Protein AF-A0A0G1VT65-F1 (afdb_monomer)

Foldseek 3Di:
DDDDPVVDWDDDVVQVVLLPPDDLVPDAEAEDQCPRGADDPSCASHKYQHDPDPDGDTDHRNDHDDDVRVVVVVVVVVVVVVVVVVVVVVVVVD

Sequence (94 aa):
MSRSSTKGPYVDPRVLKKIEGKKPTETGIIKTWSRACQIAPEMVGFTFGVHNGEFALTRKFVRHGGKMQKELETKQKEAEITAAKAAKGAEAKK

Structure (mmCIF, N/CA/C/O backbone):
data_AF-A0A0G1VT65-F1
#
_entry.id   AF-A0A0G1VT65-F1
#
loop_
_atom_site.group_PDB
_atom_site.id
_atom_site.type_symbol
_atom_site.label_atom_id
_atom_site.label_alt_id
_atom_site.label_comp_id
_atom_site.label_asym_id
_atom_site.label_entity_id
_atom_site.label_seq_id
_atom_site.pdbx_PDB_ins_code
_atom_site.Cartn_x
_atom_site.Cartn_y
_atom_site.Cartn_z
_atom_site.occupancy
_atom_site.B_iso_or_equiv
_atom_site.auth_seq_id
_atom_site.auth_comp_id
_atom_site.auth_asym_id
_atom_site.auth_atom_id
_atom_site.pdbx_PDB_model_num
ATOM 1 N N . MET A 1 1 ? 0.552 14.289 1.505 1.00 59.75 1 MET A N 1
ATOM 2 C CA . MET A 1 1 ? -0.783 14.671 1.000 1.00 59.75 1 MET A CA 1
ATOM 3 C C . MET A 1 1 ? -1.694 13.460 1.029 1.00 59.75 1 MET A C 1
ATOM 5 O O . MET A 1 1 ? -1.390 12.462 0.388 1.00 59.75 1 MET A O 1
ATOM 9 N N . SER A 1 2 ? -2.767 13.516 1.808 1.00 60.91 2 SER A N 1
ATOM 10 C CA . SER A 1 2 ? -3.808 12.486 1.815 1.00 60.91 2 SER A CA 1
ATOM 11 C C . SER A 1 2 ? -4.746 12.695 0.629 1.00 60.91 2 SER A C 1
ATOM 13 O O . SER A 1 2 ? -5.198 13.813 0.394 1.00 60.91 2 SER A O 1
ATOM 15 N N . ARG A 1 3 ? -5.046 11.633 -0.121 1.00 74.25 3 ARG A N 1
ATOM 16 C CA . ARG A 1 3 ? -6.084 11.683 -1.161 1.00 74.25 3 ARG A CA 1
ATOM 17 C C . ARG A 1 3 ? -7.469 11.693 -0.515 1.00 74.25 3 ARG A C 1
ATOM 19 O O . ARG A 1 3 ? -7.628 11.233 0.613 1.00 74.25 3 ARG A O 1
ATOM 26 N N . SER A 1 4 ? -8.458 12.202 -1.247 1.00 81.00 4 SER A N 1
ATOM 27 C CA . SER A 1 4 ? -9.867 12.132 -0.842 1.00 81.00 4 SER A CA 1
ATOM 28 C C . SER A 1 4 ? -10.283 10.688 -0.558 1.00 81.00 4 SER A C 1
ATOM 30 O O . SER A 1 4 ? -9.983 9.801 -1.359 1.00 81.00 4 SER A O 1
ATOM 32 N N . SER A 1 5 ? -11.027 10.472 0.530 1.00 76.88 5 SER A N 1
ATOM 33 C CA . SER A 1 5 ? -11.481 9.140 0.961 1.00 76.88 5 SER A CA 1
ATOM 34 C C . SER A 1 5 ? -12.366 8.440 -0.079 1.00 76.88 5 SER A C 1
ATOM 36 O O . SER A 1 5 ? -12.379 7.219 -0.156 1.00 76.88 5 SER A O 1
ATOM 38 N N . THR A 1 6 ? -13.053 9.210 -0.925 1.00 81.56 6 THR A N 1
ATOM 39 C CA . THR A 1 6 ? -13.904 8.709 -2.016 1.00 81.56 6 THR A CA 1
ATOM 40 C C . THR A 1 6 ? -13.137 8.176 -3.227 1.00 81.56 6 THR A C 1
ATOM 42 O O . THR A 1 6 ? -13.695 7.409 -4.000 1.00 81.56 6 THR A O 1
ATOM 45 N N . LYS A 1 7 ? -11.868 8.563 -3.422 1.00 77.06 7 LYS A N 1
ATOM 46 C CA . LYS A 1 7 ? -11.081 8.210 -4.625 1.00 77.06 7 LYS A CA 1
ATOM 47 C C . LYS A 1 7 ? -10.263 6.922 -4.472 1.00 77.06 7 LYS A C 1
ATOM 49 O O . LYS A 1 7 ? -9.588 6.527 -5.419 1.00 77.06 7 LYS A O 1
ATOM 54 N N . GLY A 1 8 ? -10.302 6.299 -3.294 1.00 80.19 8 GLY A N 1
ATOM 55 C CA . GLY A 1 8 ? -9.539 5.092 -2.991 1.00 80.19 8 GLY A CA 1
ATOM 56 C C . GLY A 1 8 ? -8.013 5.287 -3.011 1.00 80.19 8 GLY A C 1
ATOM 57 O O . GLY A 1 8 ? -7.502 6.399 -3.223 1.00 80.19 8 GLY A O 1
ATOM 58 N N . PRO A 1 9 ? -7.261 4.202 -2.760 1.00 84.00 9 PRO A N 1
ATOM 59 C CA . PRO A 1 9 ? -5.809 4.224 -2.827 1.00 84.00 9 PRO A CA 1
ATOM 60 C C . PRO A 1 9 ? -5.338 4.499 -4.260 1.00 84.00 9 PRO A C 1
ATOM 62 O O . PRO A 1 9 ? -5.842 3.933 -5.225 1.00 84.00 9 PRO A O 1
ATOM 65 N N . TYR A 1 10 ? -4.357 5.386 -4.415 1.00 86.38 10 TYR A N 1
ATOM 66 C CA . TYR A 1 10 ? -3.715 5.598 -5.712 1.00 86.38 10 TYR A CA 1
ATOM 67 C C . TYR A 1 10 ? -2.778 4.453 -6.064 1.00 86.38 10 TYR A C 1
ATOM 69 O O . TYR A 1 10 ? -1.853 4.187 -5.304 1.00 86.38 10 TYR A O 1
ATOM 77 N N . VAL A 1 11 ? -2.924 3.872 -7.251 1.00 85.75 11 VAL A N 1
ATOM 78 C CA . VAL A 1 11 ? -1.957 2.912 -7.790 1.00 85.75 11 VAL A CA 1
ATOM 79 C C . VAL A 1 11 ? -1.561 3.340 -9.200 1.00 85.75 11 VAL A C 1
ATOM 81 O O . VAL A 1 11 ? -2.411 3.708 -10.008 1.00 85.75 11 VAL A O 1
ATOM 84 N N . ASP A 1 12 ? -0.263 3.317 -9.496 1.00 86.31 12 ASP A N 1
ATOM 85 C CA . ASP A 1 12 ? 0.251 3.589 -10.839 1.00 86.31 12 ASP A CA 1
ATOM 86 C C . ASP A 1 12 ? -0.118 2.423 -11.775 1.00 86.31 12 ASP A C 1
ATOM 88 O O . ASP A 1 12 ? 0.132 1.258 -11.437 1.00 86.31 12 ASP A O 1
ATOM 92 N N . PRO A 1 13 ? -0.662 2.699 -12.971 1.00 87.44 13 PRO A N 1
ATOM 93 C CA . PRO A 1 13 ? -1.092 1.659 -13.903 1.00 87.44 13 PRO A CA 1
ATOM 94 C C . PRO A 1 13 ? 0.053 0.737 -14.345 1.00 87.44 13 PRO A C 1
ATOM 96 O O . PRO A 1 13 ? -0.178 -0.429 -14.654 1.00 87.44 13 PRO A O 1
ATOM 99 N N . ARG A 1 14 ? 1.311 1.202 -14.334 1.00 86.75 14 ARG A N 1
ATOM 100 C CA . ARG A 1 14 ? 2.478 0.353 -14.636 1.00 86.75 14 ARG A CA 1
ATOM 101 C C . ARG A 1 14 ? 2.749 -0.669 -13.543 1.00 86.75 14 ARG A C 1
ATOM 103 O O . ARG A 1 14 ? 3.321 -1.715 -13.827 1.00 86.75 14 ARG A O 1
ATOM 110 N N . VAL A 1 15 ? 2.392 -0.353 -12.301 1.00 84.25 15 VAL A N 1
ATOM 111 C CA . VAL A 1 15 ? 2.530 -1.272 -11.169 1.00 84.25 15 VAL A CA 1
ATOM 112 C C . VAL A 1 15 ? 1.411 -2.308 -11.209 1.00 84.25 15 VAL A C 1
ATOM 114 O O . VAL A 1 15 ? 1.708 -3.490 -11.071 1.00 84.25 15 VAL A O 1
ATOM 117 N N . LEU A 1 16 ? 0.173 -1.901 -11.512 1.00 85.44 16 LEU A N 1
ATOM 118 C CA . LEU A 1 16 ? -0.959 -2.826 -11.674 1.00 85.44 16 LEU A CA 1
ATOM 119 C C . LEU A 1 16 ? -0.696 -3.878 -12.752 1.00 85.44 16 LEU A C 1
ATOM 121 O O . LEU A 1 16 ? -0.781 -5.064 -12.462 1.00 85.44 16 LEU A O 1
ATOM 125 N N . LYS A 1 17 ? -0.229 -3.471 -13.938 1.00 86.31 17 LYS A N 1
ATOM 126 C CA . LYS A 1 17 ? 0.128 -4.405 -15.024 1.00 86.31 17 LYS A CA 1
ATOM 127 C C . LYS A 1 17 ? 1.181 -5.448 -14.635 1.00 86.31 17 LYS A C 1
ATOM 129 O O . LYS A 1 17 ? 1.280 -6.494 -15.263 1.00 86.31 17 LYS A O 1
ATOM 134 N N . LYS A 1 18 ? 2.027 -5.164 -13.637 1.00 83.06 18 LYS A N 1
ATOM 135 C CA . LYS A 1 18 ? 3.046 -6.118 -13.167 1.00 83.06 18 LYS A CA 1
ATOM 136 C C . LYS A 1 18 ? 2.492 -7.146 -12.186 1.00 83.06 18 LYS A C 1
ATOM 138 O O . LYS A 1 18 ? 3.149 -8.173 -12.016 1.00 83.06 18 LYS A O 1
ATOM 143 N N . ILE A 1 19 ? 1.369 -6.832 -11.545 1.00 83.56 19 ILE A N 1
ATOM 144 C CA . ILE A 1 19 ? 0.704 -7.617 -10.499 1.00 83.56 19 ILE A CA 1
ATOM 145 C C . ILE A 1 19 ? -0.442 -8.434 -11.093 1.00 83.56 19 ILE A C 1
ATOM 147 O O . ILE A 1 19 ? -0.677 -9.556 -10.659 1.00 83.56 19 ILE A O 1
ATOM 151 N N . GLU A 1 20 ? -1.127 -7.878 -12.092 1.00 84.00 20 GLU A N 1
ATOM 152 C CA . GLU A 1 20 ? -2.274 -8.486 -12.754 1.00 84.00 20 GLU A CA 1
ATOM 153 C C . GLU A 1 20 ? -1.965 -9.923 -13.199 1.00 84.00 20 GLU A C 1
ATOM 155 O O . GLU A 1 20 ? -0.986 -10.184 -13.903 1.00 84.00 20 GLU A O 1
ATOM 160 N N . GLY A 1 21 ? -2.777 -10.867 -12.715 1.00 81.62 21 GLY A N 1
ATOM 161 C CA . GLY A 1 21 ? -2.672 -12.290 -13.036 1.00 81.62 21 GLY A CA 1
ATOM 162 C C . GLY A 1 21 ? -1.550 -13.058 -12.331 1.00 81.62 21 GLY A C 1
ATOM 163 O O . GLY A 1 21 ? -1.399 -14.250 -12.589 1.00 81.62 21 GLY A O 1
ATOM 164 N N . LYS A 1 22 ? -0.771 -12.432 -11.441 1.00 82.25 22 LYS A N 1
ATOM 165 C CA . LYS A 1 22 ? 0.301 -13.127 -10.718 1.00 82.25 22 LYS A CA 1
ATOM 166 C C . LYS A 1 22 ? -0.063 -13.400 -9.270 1.00 82.25 22 LYS A C 1
ATOM 168 O O . LYS A 1 22 ? -0.828 -12.665 -8.658 1.00 82.25 22 LYS A O 1
ATOM 173 N N . LYS A 1 23 ? 0.524 -14.452 -8.699 1.00 81.00 23 LYS A N 1
ATOM 174 C CA . LYS A 1 23 ? 0.381 -14.772 -7.275 1.00 81.00 23 LYS A CA 1
ATOM 175 C C . LYS A 1 23 ? 1.541 -14.166 -6.476 1.00 81.00 23 LYS A C 1
ATOM 177 O O . LYS A 1 23 ? 2.679 -14.180 -6.960 1.00 81.00 23 LYS A O 1
ATOM 182 N N . PRO A 1 24 ? 1.299 -13.682 -5.245 1.00 74.56 24 PRO A N 1
ATOM 183 C CA . PRO A 1 24 ? 2.335 -13.074 -4.405 1.00 74.56 24 PRO A CA 1
ATOM 184 C C . PRO A 1 24 ? 3.488 -14.032 -4.072 1.00 74.56 24 PRO A C 1
ATOM 186 O O . PRO A 1 24 ? 4.614 -13.585 -3.884 1.00 74.56 24 PRO A O 1
ATOM 189 N N . THR A 1 25 ? 3.232 -15.342 -4.054 1.00 75.44 25 THR A N 1
ATOM 190 C CA . THR A 1 25 ? 4.235 -16.380 -3.760 1.00 75.44 25 THR A CA 1
ATOM 191 C C . THR A 1 25 ? 5.177 -16.663 -4.934 1.00 75.44 25 THR A C 1
ATOM 193 O O . THR A 1 25 ? 6.346 -16.962 -4.724 1.00 75.44 25 THR A O 1
ATOM 196 N N . GLU A 1 26 ? 4.682 -16.564 -6.171 1.00 76.50 26 GLU A N 1
ATOM 197 C CA . GLU A 1 26 ? 5.463 -16.836 -7.391 1.00 76.50 26 GLU A CA 1
ATOM 198 C C . GLU A 1 26 ? 6.175 -15.584 -7.909 1.00 76.50 26 GLU A C 1
ATOM 200 O O . GLU A 1 26 ? 7.205 -15.659 -8.581 1.00 76.50 26 GLU A O 1
ATOM 205 N N . THR A 1 27 ? 5.629 -14.407 -7.602 1.00 70.06 27 THR A N 1
ATOM 206 C CA . THR A 1 27 ? 6.173 -13.145 -8.095 1.00 70.06 27 THR A CA 1
ATOM 207 C C . THR A 1 27 ? 7.283 -12.679 -7.171 1.00 70.06 27 THR A C 1
ATOM 209 O O . THR A 1 27 ? 7.032 -12.231 -6.054 1.00 70.06 27 THR A O 1
ATOM 212 N N . GLY A 1 28 ? 8.524 -12.755 -7.656 1.00 79.06 28 GLY A N 1
ATOM 213 C CA . GLY A 1 28 ? 9.677 -12.157 -6.988 1.00 79.06 28 GLY A CA 1
ATOM 214 C C . GLY A 1 28 ? 9.559 -10.632 -6.821 1.00 79.06 28 GLY A C 1
ATOM 215 O O . GLY A 1 28 ? 8.507 -10.019 -6.994 1.00 79.06 28 GLY A O 1
ATOM 216 N N . ILE A 1 29 ? 10.673 -9.978 -6.493 1.00 84.12 29 ILE A N 1
ATOM 217 C CA . ILE A 1 29 ? 10.688 -8.545 -6.160 1.00 84.12 29 ILE A CA 1
ATOM 218 C C . ILE A 1 29 ? 10.233 -7.688 -7.358 1.00 84.12 29 ILE A C 1
ATOM 220 O O . ILE A 1 29 ? 10.936 -7.569 -8.365 1.00 84.12 29 ILE A O 1
ATOM 224 N N . ILE A 1 30 ? 9.089 -7.010 -7.221 1.00 84.75 30 ILE A N 1
ATOM 225 C CA . ILE A 1 30 ? 8.564 -6.081 -8.226 1.00 84.75 30 ILE A CA 1
ATOM 226 C C . ILE A 1 30 ? 9.281 -4.736 -8.085 1.00 84.75 30 ILE A C 1
ATOM 228 O O . ILE A 1 30 ? 8.998 -3.943 -7.186 1.00 84.75 30 ILE A O 1
ATOM 232 N N . LYS A 1 31 ? 10.213 -4.453 -8.998 1.00 84.88 31 LYS A N 1
ATOM 233 C CA . LYS A 1 31 ? 10.924 -3.166 -9.044 1.00 84.88 31 LYS A CA 1
ATOM 234 C C . LYS A 1 31 ? 10.013 -2.052 -9.575 1.00 84.88 31 LYS A C 1
ATOM 236 O O . LYS A 1 31 ? 9.402 -2.189 -10.646 1.00 84.88 31 LYS A O 1
ATOM 241 N N . THR A 1 32 ? 9.928 -0.940 -8.846 1.00 85.19 32 THR A N 1
ATOM 242 C CA . THR A 1 32 ? 9.116 0.231 -9.205 1.00 85.19 32 THR A CA 1
ATOM 243 C C . THR A 1 32 ? 9.801 1.546 -8.835 1.00 85.19 32 THR A C 1
ATOM 245 O O . THR A 1 32 ? 10.417 1.679 -7.783 1.00 85.19 32 THR A O 1
ATOM 248 N N . TRP A 1 33 ? 9.663 2.543 -9.707 1.00 83.44 33 TRP A N 1
ATOM 249 C CA . TRP A 1 33 ? 10.053 3.936 -9.449 1.00 83.44 33 TRP A CA 1
ATOM 250 C C . TRP A 1 33 ? 8.876 4.784 -8.951 1.00 83.44 33 TRP A C 1
ATOM 252 O O . TRP A 1 33 ? 9.031 5.958 -8.616 1.00 83.44 33 TRP A O 1
ATOM 262 N N . SER A 1 34 ? 7.672 4.205 -8.914 1.00 81.56 34 SER A N 1
ATOM 263 C CA . SER A 1 34 ? 6.451 4.940 -8.601 1.00 81.56 34 SER A CA 1
ATOM 264 C C . SER A 1 34 ? 6.218 4.990 -7.090 1.00 81.56 34 SER A C 1
ATOM 266 O O . SER A 1 34 ? 5.494 4.182 -6.512 1.00 81.56 34 SER A O 1
ATOM 268 N N . ARG A 1 35 ? 6.872 5.967 -6.452 1.00 82.62 35 ARG A N 1
ATOM 269 C CA . ARG A 1 35 ? 6.859 6.226 -4.997 1.00 82.62 35 ARG A CA 1
ATOM 270 C C . ARG A 1 35 ? 5.510 6.720 -4.467 1.00 82.62 35 ARG A C 1
ATOM 272 O O . ARG A 1 35 ? 5.254 6.653 -3.273 1.00 82.62 35 ARG A O 1
ATOM 279 N N . ALA A 1 36 ? 4.672 7.256 -5.352 1.00 81.19 36 ALA A N 1
ATOM 280 C CA . ALA A 1 36 ? 3.383 7.837 -4.992 1.00 81.19 36 ALA A CA 1
ATOM 281 C C . ALA A 1 36 ? 2.282 6.783 -4.777 1.00 81.19 36 ALA A C 1
ATOM 283 O O . ALA A 1 36 ? 1.210 7.136 -4.287 1.00 81.19 36 ALA A O 1
ATOM 284 N N . CYS A 1 37 ? 2.523 5.516 -5.145 1.00 84.00 37 CYS A N 1
ATOM 285 C CA . CYS A 1 37 ? 1.538 4.446 -4.995 1.00 84.00 37 CYS A CA 1
ATOM 286 C C . CYS A 1 37 ? 1.212 4.200 -3.520 1.00 84.00 37 CYS A C 1
ATOM 288 O O . CYS A 1 37 ? 2.096 3.984 -2.691 1.00 84.00 37 CYS A O 1
ATOM 290 N N . GLN A 1 38 ? -0.077 4.182 -3.216 1.00 81.88 38 GLN A N 1
ATOM 291 C CA . GLN A 1 38 ? -0.617 3.607 -2.001 1.00 81.88 38 GLN A CA 1
ATOM 292 C C . GLN A 1 38 ? -0.800 2.107 -2.219 1.00 81.88 38 GLN A C 1
ATOM 294 O O . GLN A 1 38 ? -1.072 1.646 -3.325 1.00 81.88 38 GLN A O 1
ATOM 299 N N . ILE A 1 39 ? -0.622 1.345 -1.147 1.00 82.44 39 ILE A N 1
ATOM 300 C CA . ILE A 1 39 ? -0.894 -0.089 -1.149 1.00 82.44 39 ILE A CA 1
ATOM 301 C C . ILE A 1 39 ? -2.398 -0.236 -1.391 1.00 82.44 39 ILE A C 1
ATOM 303 O O . ILE A 1 39 ? -3.169 0.473 -0.749 1.00 82.44 39 ILE A O 1
ATOM 307 N N . ALA A 1 40 ? -2.7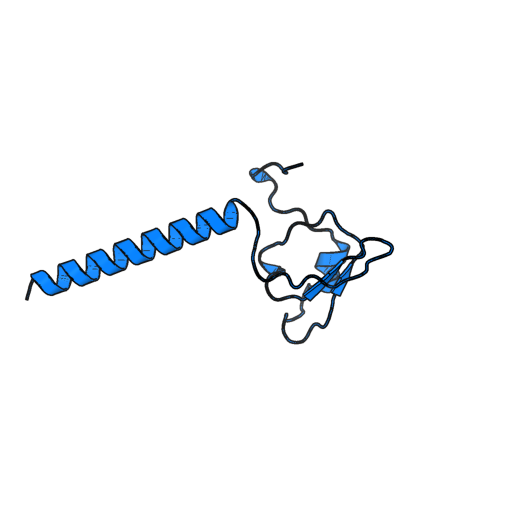83 -1.076 -2.346 1.00 83.56 40 ALA A N 1
ATOM 308 C CA . ALA A 1 40 ? -4.158 -1.526 -2.537 1.00 83.56 40 ALA A CA 1
ATOM 309 C C . ALA A 1 40 ? -4.313 -2.953 -1.976 1.00 83.56 40 ALA A C 1
ATOM 311 O O . ALA A 1 40 ? -3.297 -3.641 -1.825 1.00 83.56 40 ALA A O 1
ATOM 312 N N . PRO A 1 41 ? -5.541 -3.430 -1.702 1.00 82.50 41 PRO A N 1
ATOM 313 C CA . PRO A 1 41 ? -5.770 -4.771 -1.155 1.00 82.50 41 PRO A CA 1
ATOM 314 C C . PRO A 1 41 ? -5.125 -5.881 -1.997 1.00 82.50 41 PRO A C 1
ATOM 316 O O . PRO A 1 41 ? -4.446 -6.747 -1.457 1.00 82.50 41 PRO A O 1
ATOM 319 N N . GLU A 1 42 ? -5.213 -5.761 -3.323 1.00 82.19 42 GLU A N 1
ATOM 320 C CA . GLU A 1 42 ? -4.611 -6.682 -4.303 1.00 82.19 42 GLU A CA 1
ATOM 321 C C . GLU A 1 42 ? -3.073 -6.747 -4.239 1.00 82.19 42 GLU A C 1
ATOM 323 O O . GLU A 1 42 ? -2.452 -7.660 -4.772 1.00 82.19 42 GLU A O 1
ATOM 328 N N . MET A 1 43 ? -2.424 -5.758 -3.617 1.00 82.69 43 MET A N 1
ATOM 329 C CA . MET A 1 43 ? -0.962 -5.662 -3.530 1.00 82.69 43 MET A CA 1
ATOM 330 C C . MET A 1 43 ? -0.407 -6.284 -2.241 1.00 82.69 43 MET A C 1
ATOM 332 O O . MET A 1 43 ? 0.813 -6.348 -2.068 1.00 82.69 43 MET A O 1
ATOM 336 N N . VAL A 1 44 ? -1.273 -6.711 -1.317 1.00 82.00 44 VAL A N 1
ATOM 337 C CA . VAL A 1 44 ? -0.863 -7.300 -0.038 1.00 82.00 44 VAL A CA 1
ATOM 338 C C . VAL A 1 44 ? -0.244 -8.679 -0.285 1.00 82.00 44 VAL A C 1
ATOM 340 O O . VAL A 1 44 ? -0.810 -9.517 -0.976 1.00 82.00 44 VAL A O 1
ATOM 343 N N . GLY A 1 45 ? 0.950 -8.907 0.266 1.00 82.06 45 GLY A N 1
ATOM 344 C CA . GLY A 1 45 ? 1.716 -10.144 0.068 1.00 82.06 45 GLY A CA 1
ATOM 345 C C . GLY A 1 45 ? 2.760 -10.07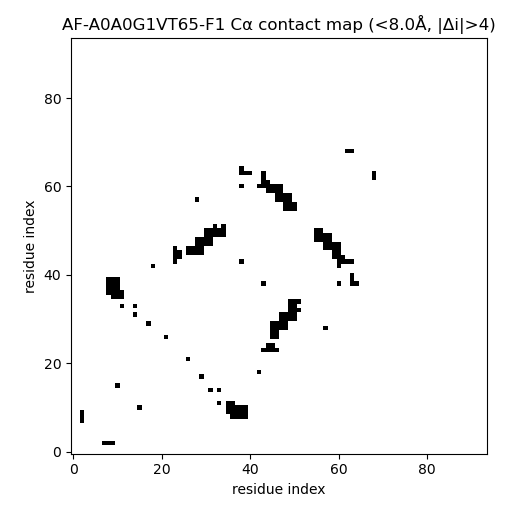1 -1.051 1.00 82.06 45 GLY A C 1
ATOM 346 O O . GLY A 1 45 ? 3.695 -10.868 -1.053 1.00 82.06 45 GLY A O 1
ATOM 347 N N . PHE A 1 46 ? 2.684 -9.085 -1.948 1.00 85.25 46 PHE A N 1
ATOM 348 C CA . 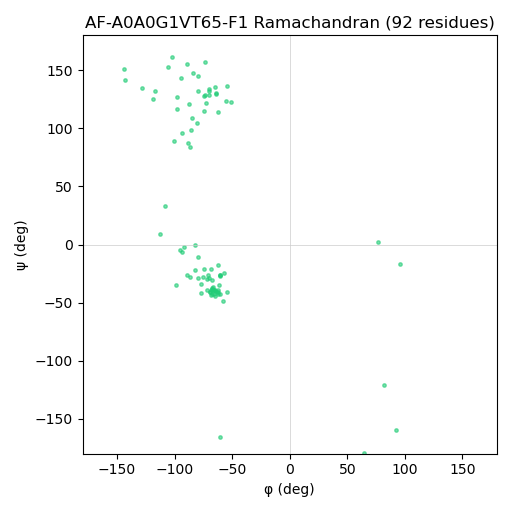PHE A 1 46 ? 3.733 -8.849 -2.942 1.00 85.25 46 PHE A CA 1
ATOM 349 C C . PHE A 1 46 ? 4.920 -8.088 -2.339 1.00 85.25 46 PHE A C 1
ATOM 351 O O . PHE A 1 46 ? 4.775 -7.190 -1.503 1.00 85.25 46 PHE A O 1
ATOM 358 N N . THR A 1 47 ? 6.127 -8.412 -2.804 1.00 84.56 47 THR A N 1
ATOM 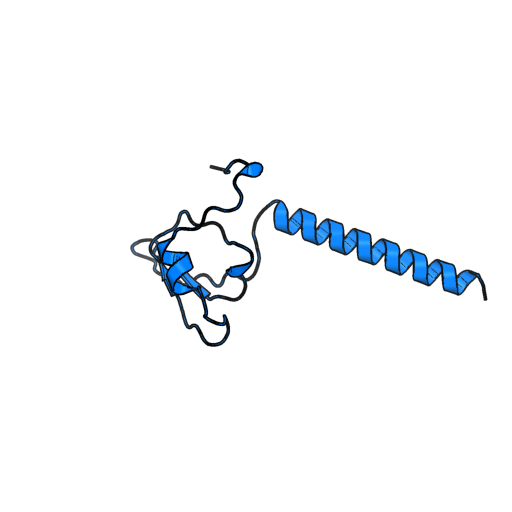359 C CA . THR A 1 47 ? 7.346 -7.693 -2.410 1.00 84.56 47 THR A CA 1
ATOM 360 C C . THR A 1 47 ? 7.709 -6.654 -3.463 1.00 84.56 47 THR A C 1
ATOM 362 O O . THR A 1 47 ? 7.879 -6.995 -4.632 1.00 84.56 47 THR A O 1
ATOM 365 N N . PHE A 1 48 ? 7.896 -5.394 -3.056 1.00 83.62 48 PHE A N 1
ATOM 366 C CA . PHE A 1 48 ? 8.235 -4.309 -3.977 1.00 83.62 48 PHE A CA 1
ATOM 367 C C . PHE A 1 48 ? 9.604 -3.700 -3.665 1.00 83.62 48 PHE A C 1
ATOM 369 O O . PHE A 1 48 ? 9.929 -3.338 -2.533 1.00 83.62 48 PHE A O 1
ATOM 376 N N . GLY A 1 49 ? 10.410 -3.541 -4.710 1.00 84.38 49 GLY A N 1
ATOM 377 C CA . GLY A 1 49 ? 11.639 -2.756 -4.677 1.00 84.38 49 GLY A CA 1
ATOM 378 C C . GLY A 1 49 ? 11.342 -1.339 -5.143 1.00 84.38 49 GLY A C 1
ATOM 379 O O . GLY A 1 49 ? 11.290 -1.103 -6.348 1.00 84.38 49 GLY A O 1
ATOM 380 N N . VAL A 1 50 ? 11.114 -0.412 -4.210 1.00 83.88 50 VAL A N 1
ATOM 381 C CA . VAL A 1 50 ? 10.880 1.001 -4.541 1.00 83.88 50 VAL A CA 1
ATOM 382 C C . VAL A 1 50 ? 12.222 1.723 -4.630 1.00 83.88 50 VAL A C 1
ATOM 384 O O . VAL A 1 50 ? 12.971 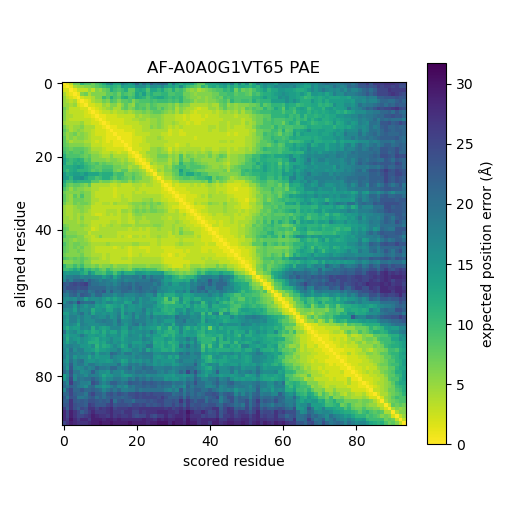1.757 -3.657 1.00 83.88 50 VAL A O 1
ATOM 387 N N . HIS A 1 51 ? 12.525 2.301 -5.790 1.00 79.75 51 HIS A N 1
ATOM 388 C CA . HIS A 1 51 ? 13.749 3.074 -5.989 1.00 79.75 51 HIS A CA 1
ATOM 389 C C . HIS A 1 51 ? 13.643 4.441 -5.290 1.00 79.75 51 HIS A C 1
ATOM 391 O O . HIS A 1 51 ? 12.827 5.278 -5.678 1.00 79.75 51 HIS A O 1
ATOM 397 N N . ASN A 1 52 ? 14.486 4.668 -4.276 1.00 74.25 52 ASN A N 1
ATOM 398 C CA . ASN A 1 52 ? 14.595 5.927 -3.526 1.00 74.25 52 ASN A CA 1
ATOM 399 C C . ASN A 1 52 ? 15.904 6.685 -3.842 1.00 74.25 52 ASN A C 1
ATOM 401 O O . ASN A 1 52 ? 16.459 7.359 -2.979 1.00 74.25 52 ASN A O 1
ATOM 405 N N . GLY A 1 53 ? 16.404 6.580 -5.077 1.00 72.06 53 GLY A N 1
ATOM 406 C CA . GLY A 1 53 ? 17.694 7.156 -5.469 1.00 72.06 53 GLY A CA 1
ATOM 407 C C . GLY A 1 53 ? 18.856 6.244 -5.073 1.00 72.06 53 GLY A C 1
ATOM 408 O O . GLY A 1 53 ? 18.890 5.096 -5.506 1.00 72.06 53 GLY A O 1
ATOM 409 N N . GLU A 1 54 ? 19.782 6.750 -4.258 1.00 65.62 54 GLU A N 1
ATOM 410 C CA . GLU A 1 54 ? 21.049 6.087 -3.898 1.00 65.62 54 GLU A CA 1
ATOM 411 C C . GLU A 1 54 ? 20.871 4.882 -2.955 1.00 65.62 54 GLU A C 1
ATOM 413 O O . GLU A 1 54 ? 21.589 3.892 -3.051 1.00 65.62 54 GLU A O 1
ATOM 418 N N . PHE A 1 55 ? 19.839 4.904 -2.105 1.00 57.56 55 PHE A N 1
ATOM 419 C CA . PHE A 1 55 ? 19.489 3.789 -1.223 1.00 57.56 55 PHE A CA 1
ATOM 420 C C . PHE A 1 55 ? 18.321 2.987 -1.804 1.00 57.56 55 PHE A C 1
ATOM 422 O O . PHE A 1 55 ? 17.145 3.248 -1.537 1.00 57.56 55 PHE A O 1
ATOM 429 N N . ALA A 1 56 ? 18.635 1.983 -2.617 1.00 53.84 56 ALA A N 1
ATOM 430 C CA . ALA A 1 56 ? 17.657 1.000 -3.063 1.00 53.84 56 ALA A CA 1
ATOM 431 C C . ALA A 1 56 ? 17.584 -0.155 -2.054 1.00 53.84 56 ALA A C 1
ATOM 433 O O . ALA A 1 56 ? 18.263 -1.164 -2.223 1.00 53.84 56 ALA A O 1
ATOM 434 N N . LEU A 1 57 ? 16.740 -0.037 -1.020 1.00 56.41 57 LEU A N 1
ATOM 435 C CA . LEU A 1 57 ? 16.396 -1.189 -0.182 1.00 56.41 57 LEU A CA 1
ATOM 436 C C . LEU A 1 57 ? 14.897 -1.499 -0.224 1.00 56.41 57 LEU A C 1
ATOM 438 O O . LEU A 1 57 ? 14.025 -0.664 0.014 1.00 56.41 57 LEU A O 1
ATOM 442 N N . THR A 1 58 ? 14.632 -2.751 -0.573 1.00 57.19 58 THR A N 1
ATOM 443 C CA . THR A 1 58 ? 13.335 -3.397 -0.764 1.00 57.19 58 THR A CA 1
ATOM 444 C C . THR A 1 58 ? 12.439 -3.273 0.466 1.00 57.19 58 THR A C 1
ATOM 446 O O . THR A 1 58 ? 12.803 -3.743 1.544 1.00 57.19 58 THR A O 1
ATOM 449 N N . ARG A 1 59 ? 11.233 -2.714 0.309 1.00 60.88 59 ARG A N 1
ATOM 450 C CA . ARG A 1 59 ? 10.201 -2.742 1.356 1.00 60.88 59 ARG A CA 1
ATOM 451 C C . ARG A 1 59 ? 9.231 -3.880 1.052 1.00 60.88 59 ARG A C 1
ATOM 453 O O . ARG A 1 59 ? 8.536 -3.867 0.039 1.00 60.88 59 ARG A O 1
ATOM 460 N N . LYS A 1 60 ? 9.161 -4.869 1.945 1.00 57.41 60 LYS A N 1
ATOM 461 C CA . LYS A 1 60 ? 8.062 -5.844 1.958 1.00 57.41 60 LYS A CA 1
ATOM 462 C C . LYS A 1 60 ? 6.811 -5.138 2.488 1.00 57.41 60 LYS A C 1
ATOM 464 O O . LYS A 1 60 ? 6.839 -4.606 3.598 1.00 57.41 60 LYS A O 1
ATOM 469 N N . PHE A 1 61 ? 5.728 -5.104 1.713 1.00 61.78 61 PHE A N 1
ATOM 470 C CA . PHE A 1 61 ? 4.459 -4.555 2.190 1.00 61.78 61 PHE A CA 1
ATOM 471 C C . PHE A 1 61 ? 3.681 -5.650 2.924 1.00 61.78 61 PHE A C 1
ATOM 473 O O . PHE A 1 61 ? 3.050 -6.502 2.310 1.00 61.78 61 PHE A O 1
ATOM 480 N N . VAL A 1 62 ? 3.772 -5.641 4.256 1.00 61.97 62 VAL A N 1
ATOM 481 C CA . VAL A 1 62 ? 3.132 -6.645 5.130 1.00 61.97 62 VAL A CA 1
ATOM 482 C C . VAL A 1 62 ? 1.688 -6.266 5.476 1.00 61.97 62 VAL A C 1
ATOM 484 O O . VAL A 1 62 ? 0.872 -7.136 5.755 1.00 61.97 62 VAL A O 1
ATOM 487 N N . ARG A 1 63 ? 1.360 -4.968 5.494 1.00 60.94 63 ARG A N 1
ATOM 488 C CA . ARG A 1 63 ? 0.065 -4.452 5.964 1.00 60.94 63 ARG A CA 1
ATOM 489 C C . ARG A 1 63 ? -0.383 -3.250 5.144 1.00 60.94 63 ARG A C 1
ATOM 491 O O . ARG A 1 63 ? 0.457 -2.483 4.665 1.00 60.94 63 ARG A O 1
ATOM 49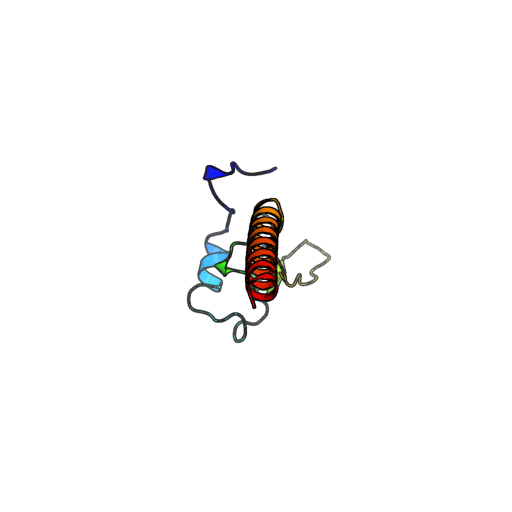8 N N . HIS A 1 64 ? -1.694 -3.060 5.029 1.00 59.66 64 HIS A N 1
ATOM 499 C CA . HIS A 1 64 ? -2.259 -1.819 4.522 1.00 59.66 64 HIS A CA 1
ATOM 500 C C . HIS A 1 64 ? -2.034 -0.725 5.583 1.00 59.66 64 HIS A C 1
ATOM 502 O O . HIS A 1 64 ? -2.201 -0.942 6.781 1.00 59.66 64 HIS A O 1
ATOM 508 N N . GLY A 1 65 ? -1.566 0.451 5.173 1.00 64.44 65 GLY A N 1
ATOM 509 C CA . GLY A 1 65 ? -1.354 1.575 6.090 1.00 64.44 65 GLY A CA 1
ATOM 510 C C . GLY A 1 65 ? -2.602 2.453 6.223 1.00 64.44 65 GLY A C 1
ATOM 511 O O . GLY A 1 65 ? -3.398 2.552 5.291 1.00 64.44 65 GLY A O 1
ATOM 512 N N . GLY A 1 66 ? -2.737 3.169 7.343 1.00 70.00 66 GLY A N 1
ATOM 513 C CA . GLY A 1 66 ? -3.716 4.256 7.500 1.00 70.00 66 GLY A CA 1
ATOM 514 C C . GLY A 1 66 ? -5.073 3.850 8.093 1.00 70.00 66 GLY A C 1
ATOM 515 O O . GLY A 1 66 ? -5.186 2.842 8.785 1.00 70.00 66 GLY A O 1
ATOM 516 N N . LYS A 1 67 ? -6.099 4.688 7.867 1.00 60.47 67 LYS A N 1
ATOM 517 C CA . LYS A 1 67 ? -7.436 4.558 8.485 1.00 60.47 67 LYS A CA 1
ATOM 518 C C . LYS A 1 67 ? -8.153 3.253 8.125 1.00 60.47 67 LYS A C 1
ATOM 520 O O . LYS A 1 67 ? -8.769 2.665 8.996 1.00 60.47 67 LYS A O 1
ATOM 525 N N . MET A 1 68 ? -7.968 2.747 6.908 1.00 68.44 68 MET A N 1
ATOM 526 C CA . MET A 1 68 ? -8.613 1.516 6.435 1.00 68.44 68 MET A CA 1
ATOM 527 C C . MET A 1 68 ? -8.201 0.274 7.244 1.00 68.44 68 MET A C 1
ATOM 529 O O . MET A 1 68 ? -9.044 -0.550 7.574 1.00 68.44 68 MET A O 1
ATOM 533 N N . GLN A 1 69 ? -6.925 0.159 7.630 1.00 67.38 69 GLN A N 1
ATOM 534 C CA . GLN A 1 69 ? -6.463 -0.944 8.481 1.00 67.38 69 GLN A CA 1
ATOM 535 C C . GLN A 1 69 ? -7.024 -0.805 9.900 1.00 67.38 69 GLN A C 1
ATOM 537 O O . GLN A 1 69 ? -7.491 -1.784 10.465 1.00 67.38 69 GLN A O 1
ATOM 542 N N . LYS A 1 70 ? -7.057 0.423 10.438 1.00 73.56 70 LYS A N 1
ATOM 543 C CA . LYS A 1 70 ? -7.659 0.691 11.750 1.00 73.56 70 LYS A CA 1
ATOM 544 C C . LYS A 1 70 ? -9.148 0.363 11.767 1.00 73.56 70 LYS A C 1
ATOM 546 O O . LYS A 1 70 ? -9.600 -0.212 12.740 1.00 73.56 70 LYS A O 1
ATOM 551 N N . GLU A 1 71 ? -9.872 0.691 10.700 1.00 77.31 71 GLU A N 1
ATOM 552 C CA . GLU A 1 71 ? -11.303 0.407 10.544 1.00 77.31 71 GLU A CA 1
ATOM 553 C C . GLU A 1 71 ? -11.586 -1.095 10.400 1.00 77.31 71 GLU A C 1
ATOM 555 O O . GLU A 1 71 ? -12.555 -1.597 10.967 1.00 77.31 71 GLU A O 1
ATOM 560 N N . LEU A 1 72 ? -10.736 -1.830 9.674 1.00 74.12 72 LEU A N 1
ATOM 561 C CA . LEU A 1 72 ? -10.822 -3.290 9.580 1.00 74.12 72 LEU A CA 1
ATOM 562 C C . LEU A 1 72 ? -10.488 -3.957 10.919 1.00 74.12 72 LEU A C 1
ATOM 564 O O . LEU A 1 72 ? -11.205 -4.857 11.341 1.00 74.12 72 LEU A O 1
ATOM 568 N N . GLU A 1 73 ? -9.454 -3.486 11.616 1.00 78.56 73 GLU A N 1
ATOM 569 C CA . GLU A 1 73 ? -9.056 -3.993 12.932 1.00 78.56 73 GLU A CA 1
ATOM 570 C C . GLU A 1 73 ? -10.096 -3.668 14.012 1.00 78.56 73 GLU A C 1
ATOM 572 O O . GLU A 1 73 ? -10.358 -4.509 14.866 1.00 78.56 73 GLU A O 1
ATOM 577 N N . THR A 1 74 ? -10.729 -2.488 13.989 1.00 82.25 74 THR A N 1
ATOM 578 C CA . THR A 1 74 ? -11.830 -2.166 14.912 1.00 82.25 74 THR A CA 1
ATOM 579 C C . THR A 1 74 ? -13.062 -3.002 14.608 1.00 82.25 74 THR A C 1
ATOM 581 O O . THR A 1 74 ? -13.620 -3.573 15.537 1.00 82.25 74 THR A O 1
ATOM 584 N N . LYS A 1 75 ? -13.430 -3.175 13.330 1.00 81.94 75 LYS A N 1
ATOM 585 C CA . LYS A 1 75 ? -14.538 -4.065 12.948 1.00 81.94 75 LYS A CA 1
ATOM 586 C C . LYS A 1 75 ? -14.289 -5.514 13.359 1.00 81.94 75 LYS A C 1
ATOM 588 O O . LYS A 1 75 ? -15.200 -6.169 13.852 1.00 81.94 75 LYS A O 1
ATOM 593 N N . GLN A 1 76 ? -13.070 -6.019 13.172 1.00 77.94 76 GLN A N 1
ATOM 594 C CA . GLN A 1 76 ? -12.701 -7.374 13.587 1.00 77.94 76 GLN A CA 1
ATOM 595 C C . GLN A 1 76 ? -12.737 -7.525 15.110 1.00 77.94 76 GLN A C 1
ATOM 597 O O . GLN A 1 76 ? -13.312 -8.489 15.603 1.00 77.94 76 GLN A O 1
ATOM 602 N N . LYS A 1 77 ? -12.224 -6.544 15.863 1.00 82.50 77 LYS A N 1
ATOM 603 C CA . LYS A 1 77 ? -12.304 -6.538 17.333 1.00 82.50 77 LYS A CA 1
ATOM 604 C C . LYS A 1 77 ? -13.744 -6.463 17.840 1.00 82.50 77 LYS A C 1
ATOM 606 O O . LYS A 1 77 ? -14.093 -7.161 18.783 1.00 82.50 77 LYS A O 1
ATOM 611 N N . GLU A 1 78 ? -14.594 -5.649 17.222 1.00 80.56 78 GLU A N 1
ATOM 612 C CA . GLU A 1 78 ? -16.019 -5.557 17.563 1.00 80.56 78 GLU A CA 1
ATOM 613 C C . GLU A 1 78 ? -16.761 -6.870 17.264 1.00 80.56 78 GLU A C 1
ATOM 615 O O . GLU A 1 78 ? -17.570 -7.322 18.080 1.00 80.56 78 GLU A O 1
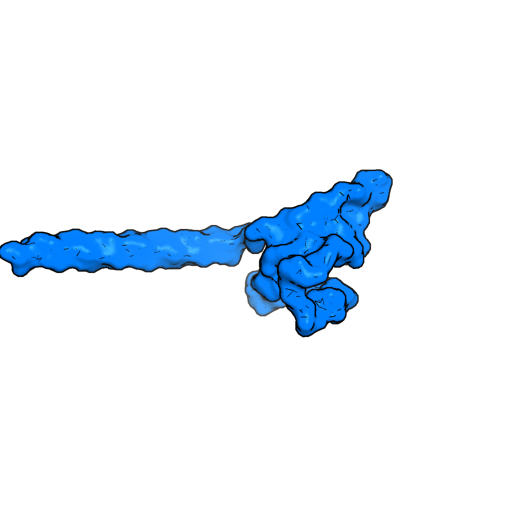ATOM 620 N N . ALA A 1 79 ? -16.443 -7.523 16.142 1.00 79.56 79 ALA A N 1
ATOM 621 C CA . ALA A 1 79 ? -16.968 -8.841 15.785 1.00 79.56 79 ALA A CA 1
ATOM 622 C C . ALA A 1 79 ? -16.511 -9.938 16.768 1.00 79.56 79 ALA A C 1
ATOM 624 O O . ALA A 1 79 ? -17.294 -10.800 17.161 1.00 79.56 79 ALA A O 1
ATOM 625 N N . GLU A 1 80 ? -15.263 -9.883 17.228 1.00 81.25 80 GLU A N 1
ATOM 626 C CA . GLU A 1 80 ? -14.720 -10.844 18.191 1.00 81.25 80 GLU A CA 1
ATOM 627 C C . GLU A 1 80 ? -15.308 -10.637 19.598 1.00 81.25 80 GLU A C 1
ATOM 629 O O . GLU A 1 80 ? -15.682 -11.597 20.269 1.00 81.25 80 GLU A O 1
ATOM 634 N N . ILE A 1 81 ? -15.500 -9.382 20.025 1.00 82.81 81 ILE A N 1
ATOM 635 C CA . ILE A 1 81 ? -16.157 -9.043 21.298 1.00 82.81 81 ILE A CA 1
ATOM 636 C C . ILE A 1 81 ? -17.633 -9.467 21.291 1.00 82.81 81 ILE A C 1
ATOM 638 O O . ILE A 1 81 ? -18.140 -9.949 22.306 1.00 82.81 81 ILE A O 1
ATOM 642 N N . THR A 1 82 ? -18.339 -9.297 20.171 1.00 81.94 82 THR A N 1
ATOM 643 C CA . THR A 1 82 ? -19.738 -9.740 20.037 1.00 81.94 82 THR A CA 1
ATOM 644 C C . THR A 1 82 ? -19.850 -11.264 20.023 1.00 81.94 82 THR A C 1
ATOM 646 O O . THR A 1 82 ? -20.700 -11.802 20.733 1.00 81.94 82 THR A O 1
ATOM 649 N N . ALA A 1 83 ? -18.943 -11.967 19.338 1.00 78.94 83 ALA A N 1
ATOM 650 C CA . ALA A 1 83 ? -18.855 -13.427 19.385 1.00 78.94 83 ALA A CA 1
ATOM 651 C C . ALA A 1 83 ? -18.524 -13.951 20.798 1.00 78.94 83 ALA A C 1
ATOM 653 O O . ALA A 1 83 ? -19.172 -14.877 21.285 1.00 78.94 83 ALA A O 1
ATOM 654 N N . ALA A 1 84 ? -17.585 -13.316 21.508 1.00 79.38 84 ALA A N 1
ATOM 655 C CA . ALA A 1 84 ? -17.226 -13.681 22.879 1.00 79.38 84 ALA A CA 1
ATOM 656 C C . ALA A 1 84 ? -18.362 -13.412 23.885 1.00 79.38 84 ALA A C 1
ATOM 658 O O . ALA A 1 84 ? -18.581 -14.201 24.806 1.00 79.38 84 ALA A O 1
ATOM 659 N N . LYS A 1 85 ? -19.124 -12.322 23.708 1.00 77.38 85 LYS A N 1
ATOM 660 C CA . LYS A 1 85 ? -20.328 -12.048 24.513 1.00 77.38 85 LYS A CA 1
ATOM 661 C C . LYS A 1 85 ? -21.455 -13.047 24.229 1.00 77.38 85 LYS A C 1
ATOM 663 O O . LYS A 1 85 ? -22.132 -13.451 25.169 1.00 77.38 85 LYS A O 1
ATOM 668 N N . ALA A 1 86 ? -21.627 -13.481 22.979 1.00 71.38 86 ALA A N 1
ATOM 669 C CA . ALA A 1 86 ? -22.594 -14.519 22.620 1.00 71.38 86 ALA A CA 1
ATOM 670 C C . ALA A 1 86 ? -22.222 -15.890 23.218 1.00 71.38 86 ALA A C 1
ATOM 672 O O . ALA A 1 86 ? -23.093 -16.585 23.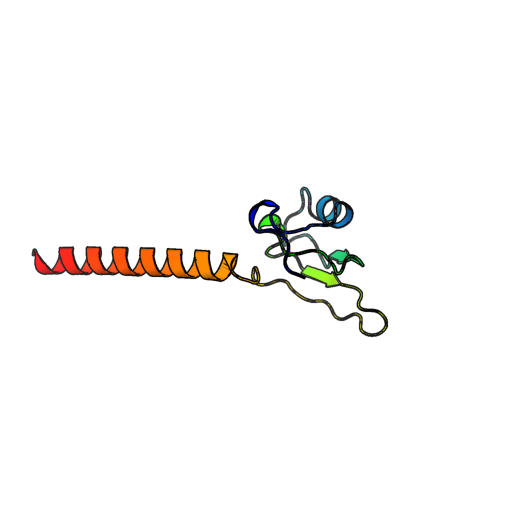736 1.00 71.38 86 ALA A O 1
ATOM 673 N N . ALA A 1 87 ? -20.930 -16.239 23.235 1.00 67.31 87 ALA A N 1
ATOM 674 C CA . ALA A 1 87 ? -20.437 -17.468 23.859 1.00 67.31 87 ALA A CA 1
ATOM 675 C C . ALA A 1 87 ? -20.643 -17.476 25.386 1.00 67.31 87 ALA A C 1
ATOM 677 O O . ALA A 1 87 ? -21.164 -18.447 25.930 1.00 67.31 87 ALA A O 1
ATOM 678 N N . LYS A 1 88 ? -20.343 -16.364 26.077 1.00 61.94 88 LYS A N 1
ATOM 679 C CA . LYS A 1 88 ? -20.601 -16.239 27.526 1.00 61.94 88 LYS A CA 1
ATOM 680 C C . LYS A 1 88 ? -22.092 -16.216 27.883 1.00 61.94 88 LYS A C 1
ATOM 682 O O . LYS A 1 88 ? -22.469 -16.681 28.953 1.00 61.94 88 LYS A O 1
ATOM 687 N N . GLY A 1 89 ? -22.951 -15.699 27.001 1.00 57.97 89 GLY A N 1
ATOM 688 C CA . GLY A 1 89 ? -24.407 -15.730 27.185 1.00 57.97 89 GLY A CA 1
ATOM 689 C C . GLY A 1 89 ? -25.026 -17.125 27.028 1.00 57.97 89 GLY A C 1
ATOM 690 O O . GLY A 1 89 ? -26.067 -17.395 27.622 1.00 57.97 89 GLY A O 1
ATOM 691 N N . ALA A 1 90 ? -24.386 -18.014 26.262 1.00 52.22 90 ALA A N 1
ATOM 692 C CA . ALA A 1 90 ? -24.807 -19.407 26.107 1.00 52.22 90 ALA A CA 1
ATOM 693 C C . ALA A 1 90 ? -24.382 -20.294 27.293 1.00 52.22 90 ALA A C 1
ATOM 695 O O . ALA A 1 90 ? -25.085 -21.246 27.620 1.00 52.22 90 ALA A O 1
ATOM 696 N N . GLU A 1 91 ? -23.276 -19.963 27.967 1.00 49.66 91 GLU A N 1
ATOM 697 C CA . GLU A 1 91 ? -22.776 -20.699 29.139 1.00 49.66 91 GLU A CA 1
ATOM 698 C C . GLU A 1 91 ? -23.592 -20.414 30.417 1.00 49.66 91 GLU A C 1
ATOM 700 O O . GLU A 1 91 ? -23.745 -21.291 31.255 1.00 49.66 91 GLU A O 1
ATOM 705 N N . ALA A 1 92 ? -24.204 -19.228 30.540 1.00 52.66 92 ALA A N 1
ATOM 706 C CA . ALA A 1 92 ? -25.023 -18.842 31.699 1.00 52.66 92 ALA A CA 1
ATOM 707 C C . ALA A 1 92 ? -26.485 -19.350 31.666 1.00 52.66 92 ALA A C 1
ATOM 709 O O . ALA A 1 92 ? -27.265 -19.038 32.565 1.00 52.66 92 ALA A O 1
ATOM 710 N N . LYS A 1 93 ? -26.886 -20.082 30.615 1.00 49.50 93 LYS A N 1
ATOM 711 C CA . LYS A 1 93 ? -28.257 -20.601 30.417 1.00 49.50 93 LYS A CA 1
ATOM 712 C C . LYS A 1 93 ? -28.367 -22.132 30.505 1.00 49.50 93 LYS A C 1
ATOM 714 O O . LYS A 1 93 ? -29.425 -22.668 30.176 1.00 49.50 93 LYS A O 1
ATOM 719 N N . LYS A 1 94 ? -27.300 -22.816 30.923 1.00 43.12 94 LYS A N 1
ATOM 720 C CA . LYS A 1 94 ? -27.266 -24.255 31.211 1.00 43.12 94 LYS A CA 1
ATOM 721 C C . LYS A 1 94 ? -27.055 -24.468 32.705 1.00 43.12 94 LYS A C 1
ATOM 723 O O . LYS A 1 94 ? -27.638 -25.443 33.220 1.00 43.12 94 LYS A O 1
#

Radius of gyration: 18.92 Å; Cα contacts (8 Å, |Δi|>4): 97; chains: 1; bounding box: 49×39×47 Å

Secondary structure (DSSP, 8-state):
-PPPGGG-----HHHHHHHTT--TTT---EEE--TTPPPPGGGTT-EEEE--TT---PEE--S--SHHHHHHHHHHHHHHHHHHHHHHHH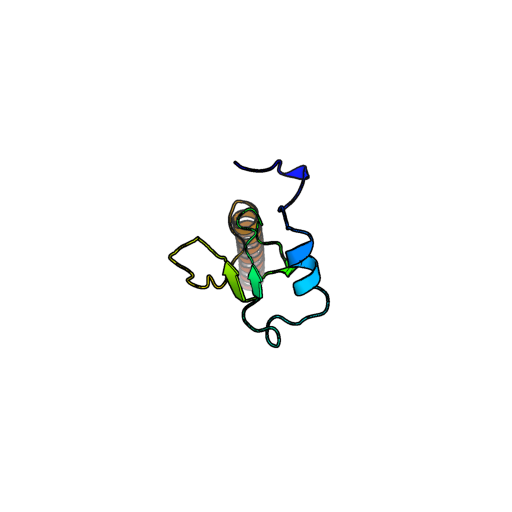HTT-

Mean predicted aligned error: 12.04 Å

Solvent-accessible surface area (backbone atoms only — not comparable to full-atom values): 5865 Å² total; per-residue (Å²): 136,83,73,60,83,90,71,57,66,49,66,52,69,75,58,50,68,72,46,65,97,59,52,46,90,79,44,65,74,45,75,40,73,70,80,80,46,41,76,47,82,92,48,61,61,34,36,36,29,51,56,63,73,90,62,68,63,67,49,71,43,86,67,67,75,65,69,66,41,52,51,52,51,49,52,50,50,52,52,49,52,51,52,52,50,52,54,55,59,58,64,78,75,115

pLDDT: mean 75.04, std 10.87, range [43.12, 87.44]

Nearest PDB structures (foldseek):
  8cvo-assembly1_U  TM=7.982E-01  e=2.933E-04  Cutibacterium acnes
  8p7x-assembly1_R  TM=7.702E-01  e=2.388E-04  Mycoplasmoides pneumoniae M129
  4v89-assembly1_AS  TM=7.489E-01  e=6.679E-04  Escherichia coli
  5mmm-assembly1_s  TM=8.196E-01  e=2.458E-03  Spinacia oleracea
  6fxc-assembly1_As  TM=6.919E-01  e=5.437E-04  Staphylococcus aureus